Protein AF-A0A9W4RGT8-F1 (afdb_monomer_lite)

Foldseek 3Di:
DADDQLAAEEEFEDCFPPDPSVVVLVVQLVVQQDDPDDPPPPDDDDPPDDDDDDPVPPDDGRGYAYEYEDQDQVSCVVSVVSVHHYAHADPVDPVRVVVRQVVVCVRNVHDHDYYHPDD

pLDDT: mean 79.65, std 22.46, range [35.34, 98.5]

Secondary structure (DSSP, 8-state):
-PPPTTS-EEEES---TTSHHHHHHHHHHHHHT-TT------SPPPTT------------PPPPEEEEEESSGGGGHHHHHTT-EEEE--TT-HHHHHHHHHHHHHHHTT--SEEE---

Organism: NCBI:txid2664923

Structure (mmCIF, N/CA/C/O backbone):
data_AF-A0A9W4RGT8-F1
#
_entry.id   AF-A0A9W4RGT8-F1
#
loop_
_atom_site.group_PDB
_atom_site.id
_atom_site.type_symbol
_atom_site.label_atom_id
_atom_site.label_alt_id
_atom_site.label_comp_id
_atom_site.label_asym_id
_atom_site.label_entity_id
_atom_site.label_seq_id
_atom_site.pdbx_PDB_ins_code
_atom_site.Cartn_x
_atom_site.Cartn_y
_atom_site.Cartn_z
_atom_site.occupancy
_atom_site.B_iso_or_equiv
_atom_site.auth_seq_id
_atom_site.auth_comp_id
_atom_site.auth_asym_id
_atom_site.auth_atom_id
_atom_site.pdbx_PDB_model_num
ATOM 1 N N . MET A 1 1 ? -13.931 9.148 -0.705 1.00 55.22 1 MET A N 1
ATOM 2 C CA . MET A 1 1 ? -14.270 8.950 0.722 1.00 55.22 1 MET A CA 1
ATOM 3 C C . MET A 1 1 ? -12.985 8.554 1.434 1.00 55.22 1 MET A C 1
ATOM 5 O O . MET A 1 1 ? -12.296 7.690 0.910 1.00 55.22 1 MET A O 1
ATOM 9 N N . GLY A 1 2 ? -12.609 9.236 2.519 1.00 77.75 2 GLY A N 1
ATOM 10 C CA . GLY A 1 2 ? -11.374 8.943 3.263 1.00 77.75 2 GLY A CA 1
ATOM 11 C C . GLY A 1 2 ? -11.494 7.691 4.136 1.00 77.75 2 GLY A C 1
ATOM 12 O O . GLY A 1 2 ? -12.602 7.229 4.416 1.00 77.75 2 GLY A O 1
ATOM 13 N N . ILE A 1 3 ? -10.358 7.139 4.560 1.00 85.38 3 ILE A N 1
ATOM 14 C CA . ILE A 1 3 ? -10.295 6.017 5.501 1.00 85.38 3 ILE A CA 1
ATOM 15 C C . ILE A 1 3 ? -10.694 6.538 6.897 1.00 85.38 3 ILE A C 1
ATOM 17 O O . ILE A 1 3 ? -10.196 7.586 7.311 1.00 85.38 3 ILE A O 1
ATOM 21 N N . PRO A 1 4 ? -11.580 5.847 7.644 1.00 85.69 4 PRO A N 1
ATOM 22 C CA . PRO A 1 4 ? -11.987 6.279 8.981 1.00 85.69 4 PRO A CA 1
ATOM 23 C C . PRO A 1 4 ? -10.797 6.448 9.935 1.00 85.69 4 PRO A C 1
ATOM 25 O O . PRO A 1 4 ? -9.909 5.600 9.973 1.00 85.69 4 PRO A O 1
ATOM 28 N N . ALA A 1 5 ? -10.809 7.496 10.762 1.00 80.12 5 ALA A N 1
ATOM 29 C CA . ALA A 1 5 ? -9.688 7.835 11.648 1.00 80.12 5 ALA A CA 1
ATOM 30 C C . ALA A 1 5 ? -9.344 6.745 12.686 1.00 80.12 5 ALA A C 1
ATOM 32 O O . ALA A 1 5 ? -8.196 6.634 13.114 1.00 80.12 5 ALA A O 1
ATOM 33 N N . ASN A 1 6 ? -10.323 5.927 13.084 1.00 80.88 6 ASN A N 1
ATOM 34 C CA . ASN A 1 6 ? -10.140 4.801 14.007 1.00 80.88 6 ASN A CA 1
ATOM 35 C C . ASN A 1 6 ? -9.643 3.515 13.320 1.00 80.88 6 ASN A C 1
ATOM 37 O O . ASN A 1 6 ? -9.378 2.522 13.999 1.00 80.88 6 ASN A O 1
ATOM 41 N N . LYS A 1 7 ? -9.527 3.514 11.987 1.00 85.12 7 LYS A N 1
ATOM 42 C CA . LYS A 1 7 ? -9.050 2.374 11.213 1.00 85.12 7 LYS A CA 1
ATOM 43 C C . LYS A 1 7 ? -7.540 2.481 11.031 1.00 85.12 7 LYS A C 1
ATOM 45 O O . LYS A 1 7 ? -7.021 3.516 10.613 1.00 85.12 7 LYS A O 1
ATOM 50 N N . LYS A 1 8 ? -6.826 1.405 11.360 1.00 89.00 8 LYS A N 1
ATOM 51 C CA . LYS A 1 8 ? -5.378 1.350 11.137 1.00 89.00 8 LYS A CA 1
ATOM 52 C C . LYS A 1 8 ? -5.075 1.167 9.652 1.00 89.00 8 LYS A C 1
ATOM 54 O O . LYS A 1 8 ? -5.852 0.516 8.951 1.00 89.00 8 LYS A O 1
ATOM 59 N N . THR A 1 9 ? -3.946 1.684 9.181 1.00 93.06 9 THR A N 1
ATOM 60 C CA . THR A 1 9 ? -3.563 1.643 7.761 1.00 93.06 9 THR A CA 1
ATOM 61 C C . THR A 1 9 ? -2.174 1.047 7.545 1.00 93.06 9 THR A C 1
ATOM 63 O O . THR A 1 9 ? -1.250 1.291 8.317 1.00 93.06 9 THR A O 1
ATOM 66 N N . VAL A 1 10 ? -2.013 0.260 6.479 1.00 94.81 10 VAL A N 1
ATOM 67 C CA . VAL A 1 10 ? -0.702 -0.220 6.018 1.00 94.81 10 VAL A CA 1
ATOM 68 C C . VAL A 1 10 ? -0.485 0.174 4.566 1.00 94.81 10 VAL A C 1
ATOM 70 O O . VAL A 1 10 ? -1.325 -0.108 3.715 1.00 94.81 10 VAL A O 1
ATOM 73 N N . LEU A 1 11 ? 0.652 0.807 4.284 1.00 97.06 11 LEU A N 1
ATOM 74 C CA . LEU A 1 11 ? 1.151 1.021 2.929 1.00 97.06 11 LEU A CA 1
ATOM 75 C C . LEU A 1 11 ? 2.138 -0.094 2.596 1.00 97.06 11 LEU A C 1
ATOM 77 O O . LEU A 1 11 ? 3.122 -0.272 3.311 1.00 97.06 11 LEU A O 1
ATOM 81 N N . ILE A 1 12 ? 1.891 -0.832 1.519 1.00 97.19 12 ILE A N 1
ATOM 82 C CA . ILE A 1 12 ? 2.778 -1.900 1.050 1.00 97.19 12 ILE A CA 1
ATOM 83 C C . ILE A 1 12 ? 3.335 -1.499 -0.313 1.00 97.19 12 ILE A C 1
ATOM 85 O O . ILE A 1 12 ? 2.586 -1.193 -1.249 1.00 97.19 12 ILE A O 1
ATOM 89 N N . THR A 1 13 ? 4.660 -1.485 -0.426 1.00 97.25 13 THR A N 1
ATOM 90 C CA . THR A 1 13 ? 5.340 -1.286 -1.705 1.00 97.25 13 THR A CA 1
ATOM 91 C C . THR A 1 13 ? 5.511 -2.616 -2.445 1.00 97.25 13 THR A C 1
ATOM 93 O O . THR A 1 13 ? 5.703 -3.655 -1.816 1.00 97.25 13 THR A O 1
ATOM 96 N N . GLY A 1 14 ? 5.366 -2.609 -3.777 1.00 96.75 14 GLY A N 1
ATOM 97 C CA . GLY A 1 14 ? 5.642 -3.783 -4.621 1.00 96.75 14 GLY A CA 1
ATOM 98 C C . GLY A 1 14 ? 4.582 -4.897 -4.583 1.00 96.75 14 GLY A C 1
ATOM 99 O O . GLY A 1 14 ? 4.896 -6.062 -4.348 1.00 96.75 14 GLY A O 1
ATOM 100 N N . CYS A 1 15 ? 3.318 -4.570 -4.855 1.00 97.19 15 CYS A N 1
ATOM 101 C CA . CYS A 1 15 ? 2.176 -5.492 -4.777 1.00 97.19 15 CYS A CA 1
ATOM 102 C C . CYS A 1 15 ? 1.763 -6.139 -6.112 1.00 97.19 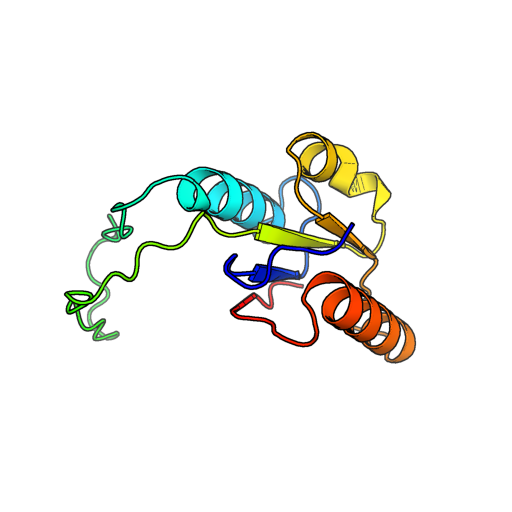15 CYS A C 1
ATOM 104 O O . CYS A 1 15 ? 0.608 -6.533 -6.260 1.00 97.19 15 CYS A O 1
ATOM 106 N N . THR A 1 16 ? 2.654 -6.250 -7.101 1.00 94.94 16 THR A N 1
ATOM 107 C CA . THR A 1 16 ? 2.300 -6.884 -8.385 1.00 94.94 16 THR A CA 1
ATOM 108 C C . THR A 1 16 ? 1.890 -8.354 -8.202 1.00 94.94 16 THR A C 1
ATOM 110 O O . THR A 1 16 ? 2.517 -9.032 -7.379 1.00 94.94 16 THR A O 1
ATOM 113 N N . PRO A 1 17 ? 0.912 -8.873 -8.974 1.00 95.44 17 PRO A N 1
ATOM 114 C CA . PRO A 1 17 ? 0.410 -10.240 -8.834 1.00 95.44 17 PRO A CA 1
ATOM 115 C C . PRO A 1 17 ? 1.514 -11.297 -8.772 1.00 95.44 17 PRO A C 1
ATOM 117 O O . PRO A 1 17 ? 2.448 -11.284 -9.574 1.00 95.44 17 PRO A O 1
ATOM 120 N N . GLY A 1 18 ? 1.407 -12.202 -7.797 1.00 91.81 18 GLY A N 1
ATOM 121 C CA . GLY A 1 18 ? 2.380 -13.278 -7.567 1.00 91.81 18 GLY A CA 1
ATOM 122 C C . GLY A 1 18 ? 3.633 -12.873 -6.779 1.00 91.81 18 GLY A C 1
ATOM 123 O O . GLY A 1 18 ? 4.441 -13.736 -6.449 1.00 91.81 18 GLY A O 1
ATOM 124 N N . GLY A 1 19 ? 3.804 -11.590 -6.447 1.00 92.56 19 GLY A N 1
ATOM 125 C CA . GLY A 1 19 ? 4.902 -11.104 -5.607 1.00 92.56 19 GLY A CA 1
ATOM 126 C C . GLY A 1 19 ? 4.636 -11.222 -4.101 1.00 92.56 19 GLY A C 1
ATOM 127 O O . GLY A 1 19 ? 3.499 -11.383 -3.654 1.00 92.56 19 GLY A O 1
ATOM 128 N N . ILE A 1 20 ? 5.689 -11.054 -3.294 1.00 94.44 20 ILE A N 1
ATOM 129 C CA . ILE A 1 20 ? 5.591 -11.061 -1.821 1.00 94.44 20 ILE A CA 1
ATOM 130 C C . ILE A 1 20 ? 4.650 -9.953 -1.325 1.00 94.44 20 ILE A C 1
ATOM 132 O O . ILE A 1 20 ? 3.786 -10.216 -0.492 1.00 94.44 20 ILE A O 1
ATOM 136 N N . GLY A 1 21 ? 4.753 -8.736 -1.871 1.00 94.88 21 GLY A N 1
ATOM 137 C CA . GLY A 1 21 ? 3.880 -7.625 -1.488 1.00 94.88 21 GLY A CA 1
ATOM 138 C C . GLY A 1 21 ? 2.406 -7.873 -1.823 1.00 94.88 21 GLY A C 1
ATOM 139 O O . GLY A 1 21 ? 1.530 -7.409 -1.098 1.00 94.88 21 GLY A O 1
ATOM 140 N N . HIS A 1 22 ? 2.116 -8.641 -2.879 1.00 95.88 22 HIS A N 1
ATOM 141 C CA . HIS A 1 22 ? 0.752 -9.045 -3.244 1.00 95.88 22 HIS A CA 1
ATOM 142 C C . HIS A 1 22 ? 0.180 -10.055 -2.247 1.00 95.88 22 HIS A C 1
ATOM 144 O O . HIS A 1 22 ? -0.908 -9.845 -1.709 1.00 95.88 22 HIS A O 1
ATOM 150 N N . ALA A 1 23 ? 0.945 -11.103 -1.931 1.00 94.31 23 ALA A N 1
ATOM 151 C CA . ALA A 1 23 ? 0.559 -12.087 -0.922 1.00 94.31 23 ALA A CA 1
ATOM 152 C C . ALA A 1 23 ? 0.341 -11.428 0.450 1.00 94.31 23 ALA A C 1
ATOM 154 O O . ALA A 1 23 ? -0.649 -11.698 1.128 1.00 94.31 23 ALA A O 1
ATOM 155 N N . LEU A 1 24 ? 1.228 -10.505 0.822 1.00 92.62 24 LEU A N 1
ATOM 156 C CA . LEU A 1 24 ? 1.147 -9.773 2.076 1.00 92.62 24 LEU A CA 1
ATOM 157 C C . LEU A 1 24 ? -0.065 -8.832 2.130 1.00 92.62 24 LEU A C 1
ATOM 159 O O . LEU A 1 24 ? -0.718 -8.748 3.167 1.00 92.62 24 LEU A O 1
ATOM 163 N N . ALA A 1 25 ? -0.402 -8.163 1.023 1.00 93.25 25 ALA A N 1
ATOM 164 C CA . ALA A 1 25 ? -1.600 -7.331 0.928 1.00 93.25 25 ALA A CA 1
ATOM 165 C C . ALA A 1 25 ? -2.875 -8.144 1.187 1.00 93.25 25 ALA A C 1
ATOM 167 O O . ALA A 1 25 ? -3.704 -7.745 2.006 1.00 93.25 25 ALA A O 1
ATOM 168 N N . ARG A 1 26 ? -2.992 -9.321 0.561 1.00 91.06 26 ARG A N 1
ATOM 169 C CA . ARG A 1 26 ? -4.119 -10.238 0.786 1.00 91.06 26 ARG A CA 1
ATOM 170 C C . ARG A 1 26 ? -4.190 -10.703 2.235 1.00 91.06 26 ARG A C 1
ATOM 172 O O . ARG A 1 26 ? -5.264 -10.698 2.827 1.00 91.06 26 ARG A O 1
ATOM 179 N N . GLU A 1 27 ? -3.048 -11.050 2.815 1.00 89.44 27 GLU A N 1
ATOM 180 C CA . GLU A 1 27 ? -2.981 -11.545 4.186 1.00 89.44 27 GLU A CA 1
ATOM 181 C C . GLU A 1 27 ? -3.360 -10.471 5.213 1.00 89.44 27 GLU A C 1
ATOM 183 O O . GLU A 1 27 ? -4.166 -10.724 6.109 1.00 89.44 27 GLU A O 1
ATOM 188 N N . PHE A 1 28 ? -2.838 -9.250 5.068 1.00 87.25 28 PHE A N 1
ATOM 189 C CA . PHE A 1 28 ? -3.202 -8.129 5.936 1.00 87.25 28 PHE A CA 1
ATOM 190 C C . PHE A 1 28 ? -4.669 -7.735 5.798 1.00 87.25 28 PHE A C 1
ATOM 192 O O . PHE A 1 28 ? -5.304 -7.405 6.800 1.00 87.25 28 PHE A O 1
ATOM 199 N N . HIS A 1 29 ? -5.211 -7.788 4.582 1.00 86.44 29 HIS A N 1
ATOM 200 C CA . HIS A 1 29 ? -6.621 -7.525 4.342 1.00 86.44 29 HIS A CA 1
ATOM 201 C C . HIS A 1 29 ? -7.507 -8.591 5.011 1.00 86.44 29 HIS A C 1
ATOM 203 O O . HIS A 1 29 ? -8.439 -8.248 5.738 1.00 86.44 29 HIS A O 1
ATOM 209 N N . ALA A 1 30 ? -7.169 -9.875 4.846 1.00 82.38 30 ALA A N 1
ATOM 210 C CA . ALA A 1 30 ? -7.915 -10.994 5.419 1.00 82.38 30 ALA A CA 1
ATOM 211 C C . ALA A 1 30 ? -7.845 -11.031 6.957 1.00 82.38 30 ALA A C 1
ATOM 213 O O . ALA A 1 30 ? -8.869 -11.175 7.626 1.00 82.38 30 ALA A O 1
ATOM 214 N N . LYS A 1 31 ? -6.646 -10.871 7.534 1.00 69.12 31 LYS A N 1
ATOM 215 C CA . LYS A 1 31 ? -6.424 -10.934 8.990 1.00 69.12 31 LYS A CA 1
ATOM 216 C C . LYS A 1 31 ? -6.788 -9.652 9.721 1.00 69.12 31 LYS A C 1
ATOM 218 O O . LYS A 1 31 ? -7.114 -9.705 10.903 1.00 69.12 31 LYS A O 1
ATOM 223 N N . GLY A 1 32 ? -6.775 -8.509 9.034 1.00 56.62 32 GLY A N 1
ATOM 224 C CA . GLY A 1 32 ? -7.207 -7.240 9.602 1.00 56.62 32 GLY A CA 1
ATOM 225 C C . GLY A 1 32 ? -8.624 -7.330 10.170 1.00 56.62 32 GLY A C 1
ATOM 226 O O . GLY A 1 32 ? -8.884 -6.752 11.212 1.00 56.62 32 GLY A O 1
ATOM 227 N N . GLY A 1 33 ? -9.526 -8.094 9.551 1.00 45.53 33 GLY A N 1
ATOM 228 C CA . GLY A 1 33 ? -10.940 -8.167 9.928 1.00 45.53 33 GLY A CA 1
ATOM 229 C C . GLY A 1 33 ? -11.291 -8.887 11.237 1.00 45.53 33 GLY A C 1
ATOM 230 O O . GLY A 1 33 ? -12.472 -8.893 11.579 1.00 45.53 33 GLY A O 1
ATOM 231 N N . GLN A 1 34 ? -10.346 -9.487 11.972 1.00 38.47 34 GLN A N 1
ATOM 232 C CA . GLN A 1 34 ? -10.678 -10.270 13.172 1.00 38.47 34 GLN A CA 1
ATOM 233 C C . GLN A 1 34 ? -10.242 -9.589 14.480 1.00 38.47 34 GLN A C 1
ATOM 235 O O . GLN A 1 34 ? -9.045 -9.497 14.763 1.00 38.47 34 GLN A O 1
ATOM 240 N N . PRO A 1 35 ? -11.195 -9.164 15.333 1.00 40.69 35 PRO A N 1
ATOM 241 C CA . PRO A 1 35 ? -10.903 -8.852 16.725 1.00 40.69 35 PRO A CA 1
ATOM 242 C C . PRO A 1 35 ? -10.308 -10.096 17.403 1.00 40.69 35 PRO A C 1
ATOM 244 O O . PRO A 1 35 ? -10.964 -11.131 17.481 1.00 40.69 35 PRO A O 1
ATOM 247 N N . GLY A 1 36 ? -9.069 -10.003 17.889 1.00 44.00 36 GLY A N 1
ATOM 248 C CA . GLY A 1 36 ? -8.479 -11.026 18.761 1.00 44.00 36 GLY A CA 1
ATOM 249 C C . GLY A 1 36 ? -7.570 -12.072 18.109 1.00 44.00 36 GLY A C 1
ATOM 250 O O . GLY A 1 36 ? -7.117 -12.964 18.819 1.00 44.00 36 GLY A O 1
ATOM 251 N N . VAL A 1 37 ? -7.231 -11.964 16.820 1.00 40.84 37 VAL A N 1
ATOM 252 C CA . VAL A 1 37 ? -6.184 -12.818 16.228 1.00 40.84 37 VAL A CA 1
ATOM 253 C C . VAL A 1 37 ? -4.869 -12.051 16.171 1.00 40.84 37 VAL A C 1
ATOM 255 O O . VAL A 1 37 ? -4.547 -11.385 15.189 1.00 40.84 37 VAL A O 1
ATOM 258 N N . THR A 1 38 ? -4.077 -12.144 17.237 1.00 43.09 38 THR A N 1
ATOM 259 C CA . THR A 1 38 ? -2.632 -11.980 17.084 1.00 43.09 38 THR A CA 1
ATOM 260 C C . THR A 1 38 ? -2.135 -13.172 16.263 1.00 43.09 38 THR A C 1
ATOM 262 O O . THR A 1 38 ? -2.472 -14.312 16.587 1.00 43.09 38 THR A O 1
ATOM 265 N N . PRO A 1 39 ? -1.360 -12.977 15.182 1.00 42.47 39 PRO A N 1
ATOM 266 C CA . PRO A 1 39 ? -0.640 -14.095 14.607 1.00 42.47 39 PRO A CA 1
ATOM 267 C C . PRO A 1 39 ? 0.367 -14.556 15.663 1.00 42.47 39 PRO A C 1
ATOM 269 O O . PRO A 1 39 ? 1.387 -13.906 15.875 1.00 42.47 39 PRO A O 1
ATOM 272 N N . THR A 1 40 ? 0.093 -15.667 16.342 1.00 41.91 40 THR A N 1
ATOM 273 C CA . THR A 1 40 ? 1.182 -16.507 16.829 1.00 41.91 40 THR A CA 1
ATOM 274 C C . THR A 1 40 ? 1.958 -16.925 15.581 1.00 41.91 40 THR A C 1
ATOM 276 O O . THR A 1 40 ? 1.372 -17.520 14.671 1.00 41.91 40 THR A O 1
ATOM 279 N N . PRO A 1 41 ? 3.246 -16.568 15.444 1.00 41.34 41 PRO A N 1
ATOM 280 C CA . PRO A 1 41 ? 4.037 -17.086 14.346 1.00 41.34 41 PRO A CA 1
ATOM 281 C C . PRO A 1 41 ? 4.098 -18.600 14.530 1.00 41.34 41 PRO A C 1
ATOM 283 O O . PRO A 1 41 ? 4.741 -19.085 15.456 1.00 41.34 41 PRO A O 1
ATOM 286 N N . GLN A 1 42 ? 3.440 -19.366 13.662 1.00 44.38 42 GLN A N 1
ATOM 287 C CA . GLN A 1 42 ? 3.692 -20.802 13.555 1.00 44.38 42 GLN A CA 1
ATOM 288 C C . GLN A 1 42 ? 4.955 -21.005 12.703 1.00 44.38 42 GLN A C 1
ATOM 290 O O . GLN A 1 42 ? 4.948 -21.667 11.673 1.00 44.38 42 GLN A O 1
ATOM 295 N N . TYR A 1 43 ? 6.036 -20.347 13.120 1.00 38.84 43 TYR A N 1
ATOM 296 C CA . TYR A 1 43 ? 7.391 -20.543 12.632 1.00 38.84 43 TYR A CA 1
ATOM 297 C C . TYR A 1 43 ? 8.202 -21.142 13.782 1.00 38.84 43 TYR A C 1
ATOM 299 O O . TYR A 1 43 ? 7.994 -20.744 14.933 1.00 38.84 43 TYR A O 1
ATOM 307 N N . PRO A 1 44 ? 9.120 -22.087 13.512 1.00 40.19 44 PRO A N 1
ATOM 308 C CA . PRO A 1 44 ? 10.052 -22.525 14.538 1.00 40.19 44 PRO A CA 1
ATOM 309 C C . PRO A 1 44 ? 10.823 -21.303 15.072 1.00 40.19 44 PRO A C 1
ATOM 311 O O . PRO A 1 44 ? 11.138 -20.395 14.295 1.00 40.19 44 PRO A O 1
ATOM 314 N N . PRO A 1 45 ? 11.103 -21.240 16.385 1.00 46.09 45 PRO A N 1
ATOM 315 C CA . PRO A 1 45 ? 11.755 -20.087 16.991 1.00 46.09 45 PRO A CA 1
ATOM 316 C C . PRO A 1 45 ? 13.114 -19.838 16.331 1.00 46.09 45 PRO A C 1
ATOM 318 O O . PRO A 1 45 ? 13.961 -20.729 16.270 1.00 46.09 45 PRO A O 1
ATOM 321 N N . VAL A 1 46 ? 13.329 -18.614 15.843 1.00 48.41 46 VAL A N 1
ATOM 322 C CA . VAL A 1 46 ? 14.650 -18.155 15.403 1.00 48.41 46 VAL A CA 1
ATOM 323 C C . VAL A 1 46 ? 15.485 -17.818 16.650 1.00 48.41 46 VAL A C 1
ATOM 325 O O . VAL A 1 46 ? 15.080 -16.944 17.416 1.00 48.41 46 VAL A O 1
ATOM 328 N N . PRO A 1 47 ? 16.638 -18.472 16.894 1.00 45.84 47 PRO A N 1
ATOM 329 C CA . PRO A 1 47 ? 17.369 -18.357 18.166 1.00 45.84 47 PRO A CA 1
ATOM 330 C C . PRO A 1 47 ? 17.894 -16.953 18.515 1.00 45.84 47 PRO A C 1
ATOM 332 O O . PRO A 1 47 ? 18.329 -16.724 19.638 1.00 45.84 47 PRO A O 1
ATOM 335 N N . SER A 1 48 ? 17.891 -16.021 17.561 1.00 51.16 48 SER A N 1
ATOM 336 C CA . SER A 1 48 ? 18.567 -14.723 17.655 1.00 51.16 48 SER A CA 1
ATOM 337 C C . SER A 1 48 ? 17.636 -13.504 17.648 1.00 51.16 48 SER A C 1
ATOM 339 O O . SER A 1 48 ? 18.120 -12.383 17.791 1.00 51.16 48 SER A O 1
ATOM 341 N N . ILE A 1 49 ? 16.315 -13.685 17.524 1.00 43.19 49 ILE A N 1
ATOM 342 C CA . ILE A 1 49 ? 15.339 -12.582 17.568 1.00 43.19 49 ILE A CA 1
ATOM 343 C C . ILE A 1 49 ? 14.406 -12.791 18.758 1.00 43.19 49 ILE A C 1
ATOM 345 O O . ILE A 1 49 ? 13.580 -13.700 18.775 1.00 43.19 49 ILE A O 1
ATOM 349 N N . ASN A 1 50 ? 14.533 -11.926 19.762 1.00 38.50 50 ASN A N 1
ATOM 350 C CA . ASN A 1 50 ? 13.729 -11.986 20.977 1.00 38.50 50 ASN A CA 1
ATOM 351 C C . ASN A 1 50 ? 12.422 -11.193 20.784 1.00 38.50 50 ASN A C 1
ATOM 353 O O . ASN A 1 50 ? 12.364 -9.995 21.063 1.00 38.50 50 ASN A O 1
ATOM 357 N N . TRP A 1 51 ? 11.383 -11.842 20.252 1.00 38.62 51 TRP A N 1
ATOM 358 C CA . TRP A 1 51 ? 10.052 -11.240 20.111 1.00 38.62 51 TRP A CA 1
ATOM 359 C C . TRP A 1 51 ? 9.334 -11.269 21.470 1.00 38.62 51 TRP A C 1
ATOM 361 O O . TRP A 1 51 ? 9.039 -12.345 21.988 1.00 38.62 51 TRP A O 1
ATOM 371 N N . ARG A 1 52 ? 9.074 -10.104 22.085 1.00 35.34 52 ARG A N 1
ATOM 372 C CA . ARG A 1 52 ? 8.333 -10.037 23.359 1.00 35.34 52 ARG A CA 1
ATOM 373 C C . ARG A 1 52 ? 6.848 -10.379 23.136 1.00 35.34 52 ARG A C 1
ATOM 375 O O . ARG A 1 52 ? 6.240 -9.783 22.248 1.00 35.34 52 ARG A O 1
ATOM 382 N N . PRO A 1 53 ? 6.249 -11.299 23.919 1.00 42.19 53 PRO A N 1
ATOM 383 C CA . PRO A 1 53 ? 4.884 -11.769 23.692 1.00 42.19 53 PRO A CA 1
ATOM 384 C C . PRO A 1 53 ? 3.835 -11.100 24.603 1.00 42.19 53 PRO A C 1
ATOM 386 O O . PRO A 1 53 ? 2.938 -11.781 25.089 1.00 42.19 53 PRO A O 1
ATOM 389 N N . ASP A 1 54 ? 3.897 -9.792 24.861 1.00 42.84 54 ASP A N 1
ATOM 390 C CA . ASP A 1 54 ? 2.951 -9.115 25.765 1.00 42.84 54 ASP A CA 1
ATOM 391 C C . ASP A 1 54 ? 2.070 -8.067 25.069 1.00 42.84 54 ASP A C 1
ATOM 393 O O . ASP A 1 54 ? 2.052 -6.885 25.399 1.00 42.84 54 ASP A O 1
ATOM 397 N N . CYS A 1 55 ? 1.226 -8.513 24.137 1.00 42.41 55 CYS A N 1
ATOM 398 C CA . CYS A 1 55 ? 0.092 -7.709 23.663 1.00 42.41 55 CYS A CA 1
ATOM 399 C C . CYS A 1 55 ? -1.147 -7.900 24.563 1.00 42.41 55 CYS A C 1
ATOM 401 O O . CYS A 1 55 ? -2.219 -8.248 24.080 1.00 42.41 55 CYS A O 1
ATOM 403 N N . SER A 1 56 ? -1.026 -7.665 25.873 1.00 41.81 56 SER A N 1
ATOM 404 C CA . SER A 1 56 ? -2.161 -7.724 26.822 1.00 41.81 56 SER A CA 1
ATOM 405 C C . SER A 1 56 ? -3.072 -6.484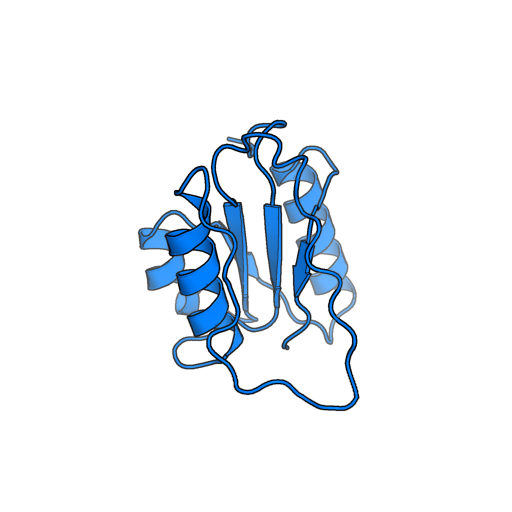 26.766 1.00 41.81 56 SER A C 1
ATOM 407 O O . SER A 1 56 ? -4.067 -6.412 27.478 1.00 41.81 56 SER A O 1
ATOM 409 N N . HIS A 1 57 ? -2.757 -5.513 25.903 1.00 38.12 57 HIS A N 1
ATOM 410 C CA . HIS A 1 57 ? -3.559 -4.314 25.641 1.00 38.12 57 HIS A CA 1
ATOM 411 C C . HIS A 1 57 ? -3.962 -4.266 24.160 1.00 38.12 57 HIS A C 1
ATOM 413 O O . HIS A 1 57 ? -3.613 -3.339 23.428 1.00 38.12 57 HIS A O 1
ATOM 419 N N . ALA A 1 58 ? -4.654 -5.298 23.676 1.00 47.16 58 ALA A N 1
ATOM 420 C CA . ALA A 1 58 ? -5.213 -5.285 22.329 1.00 47.16 58 ALA A CA 1
ATOM 421 C C . ALA A 1 58 ? -6.394 -4.302 22.286 1.00 47.16 58 ALA A C 1
ATOM 423 O O . ALA A 1 58 ? -7.543 -4.671 22.516 1.00 47.16 58 ALA A O 1
ATOM 424 N N . ALA A 1 59 ? -6.111 -3.026 22.015 1.00 43.91 59 ALA A N 1
ATOM 425 C CA . ALA A 1 59 ? -7.142 -2.084 21.605 1.00 43.91 59 ALA A CA 1
ATOM 426 C C . ALA A 1 59 ? -7.920 -2.713 20.438 1.00 43.91 59 ALA A C 1
ATOM 428 O O . ALA A 1 59 ? -7.315 -3.100 19.438 1.00 43.91 59 ALA A O 1
ATOM 429 N N . SER A 1 60 ? -9.240 -2.853 20.577 1.00 42.88 60 SER A N 1
ATOM 430 C CA . SER A 1 60 ? -10.115 -3.321 19.503 1.00 42.88 60 SER A CA 1
ATOM 431 C C . SER A 1 60 ? -10.039 -2.319 18.350 1.00 42.88 60 SER A C 1
ATOM 433 O O . SER A 1 60 ? -10.604 -1.230 18.432 1.00 42.88 60 SER A O 1
ATOM 435 N N . PHE A 1 61 ? -9.273 -2.635 17.306 1.00 49.44 61 PHE A N 1
ATOM 436 C CA . PHE A 1 61 ? -9.278 -1.865 16.068 1.00 49.44 61 PHE A CA 1
ATOM 437 C C . PHE A 1 61 ? -10.154 -2.593 15.052 1.00 49.44 61 PHE A C 1
ATOM 439 O O . PHE A 1 61 ? -9.965 -3.778 14.787 1.00 49.44 61 PHE A O 1
ATOM 446 N N . SER A 1 62 ? -11.120 -1.879 14.469 1.00 58.03 62 SER A N 1
ATOM 447 C CA . SER A 1 62 ? -11.771 -2.325 13.237 1.00 58.03 62 SER A CA 1
ATOM 448 C C . SER A 1 62 ? -10.683 -2.474 12.180 1.00 58.03 62 SER A C 1
ATOM 450 O O . SER A 1 62 ? -9.853 -1.574 12.065 1.00 58.03 62 SER A O 1
ATOM 452 N N . GLY A 1 63 ? -10.668 -3.589 11.463 1.00 72.50 63 GLY A N 1
ATOM 453 C CA . GLY A 1 63 ? -9.488 -4.112 10.787 1.00 72.50 63 GLY A CA 1
ATOM 454 C C . GLY A 1 63 ? -8.587 -3.212 9.952 1.00 72.50 63 GLY A C 1
ATOM 455 O O . GLY A 1 63 ? -8.917 -2.089 9.599 1.00 72.50 63 GLY A O 1
ATOM 456 N N . LEU A 1 64 ? -7.412 -3.731 9.606 1.00 84.81 64 LEU A N 1
ATOM 457 C CA . LEU A 1 64 ? -6.396 -2.985 8.867 1.00 84.81 64 LEU A CA 1
ATOM 458 C C . LEU A 1 64 ? -6.865 -2.642 7.441 1.00 84.81 64 LEU A C 1
ATOM 460 O O . LEU A 1 64 ? -7.331 -3.506 6.702 1.00 84.81 64 LEU A O 1
ATOM 464 N N . HIS A 1 65 ? -6.747 -1.374 7.045 1.00 92.38 65 HIS A N 1
ATOM 465 C CA . HIS A 1 65 ? -6.957 -0.945 5.663 1.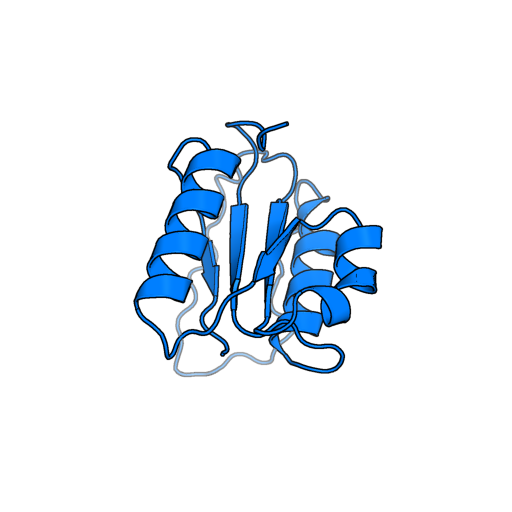00 92.38 65 HIS A CA 1
ATOM 466 C C . HIS A 1 65 ? -5.642 -1.024 4.890 1.00 92.38 65 HIS A C 1
ATOM 468 O O . HIS A 1 65 ? -4.665 -0.365 5.252 1.00 92.38 65 H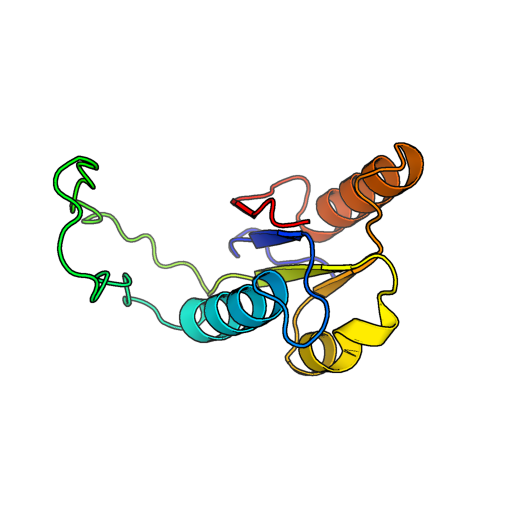IS A O 1
ATOM 474 N N . VAL A 1 66 ? -5.622 -1.825 3.828 1.00 94.94 66 VAL A N 1
ATOM 475 C CA . VAL A 1 66 ? -4.430 -2.029 3.000 1.00 94.94 66 VAL A CA 1
ATOM 476 C C . VAL A 1 66 ? -4.407 -1.025 1.853 1.00 94.94 66 VAL A C 1
ATOM 478 O O . VAL A 1 66 ? -5.378 -0.886 1.106 1.00 94.94 66 VAL A O 1
ATOM 481 N N . ILE A 1 67 ? -3.269 -0.350 1.714 1.00 97.25 67 ILE A N 1
ATOM 482 C CA . ILE A 1 67 ? -2.913 0.499 0.584 1.00 97.25 67 ILE A CA 1
ATOM 483 C C . ILE A 1 67 ? -1.793 -0.225 -0.173 1.00 97.25 67 ILE A C 1
ATOM 485 O O . ILE A 1 67 ? -0.637 -0.228 0.246 1.00 97.25 67 ILE A O 1
ATOM 489 N N . ALA A 1 68 ? -2.152 -0.894 -1.262 1.00 97.75 68 ALA A N 1
ATOM 490 C CA . ALA A 1 68 ? -1.240 -1.649 -2.108 1.00 97.75 68 ALA A CA 1
ATOM 491 C C . ALA A 1 68 ? -0.671 -0.749 -3.206 1.00 97.75 68 ALA A C 1
ATOM 493 O O . ALA A 1 68 ? -1.407 0.031 -3.819 1.00 97.75 68 ALA A O 1
ATOM 494 N N . THR A 1 69 ? 0.627 -0.862 -3.489 1.00 98.38 69 THR A N 1
ATOM 495 C CA . THR A 1 69 ? 1.251 -0.043 -4.535 1.00 98.38 69 THR A CA 1
ATOM 496 C C . THR A 1 69 ? 2.037 -0.847 -5.559 1.00 98.38 69 THR A C 1
ATOM 498 O O . THR A 1 69 ? 2.630 -1.881 -5.260 1.00 98.38 69 THR A O 1
ATOM 501 N N . ALA A 1 70 ? 2.042 -0.360 -6.795 1.00 97.38 70 ALA A N 1
ATOM 502 C CA . ALA A 1 70 ? 2.844 -0.872 -7.900 1.00 97.38 70 ALA A CA 1
ATOM 503 C C . ALA A 1 70 ? 3.091 0.253 -8.908 1.00 97.38 70 ALA A C 1
ATOM 505 O O . ALA A 1 70 ? 2.367 1.244 -8.926 1.00 97.38 70 ALA A O 1
ATOM 506 N N . ARG A 1 71 ? 4.069 0.085 -9.804 1.00 96.94 71 ARG A N 1
ATOM 507 C CA . ARG A 1 71 ? 4.332 1.072 -10.870 1.00 96.94 71 ARG A CA 1
ATOM 508 C C . ARG A 1 71 ? 3.144 1.259 -11.817 1.00 96.94 71 ARG A C 1
ATOM 510 O O . ARG A 1 71 ? 2.924 2.354 -12.314 1.00 96.94 71 ARG A O 1
ATOM 517 N N . ARG A 1 72 ? 2.409 0.176 -12.073 1.00 96.06 72 ARG A N 1
ATOM 518 C CA . ARG A 1 72 ? 1.226 0.129 -12.936 1.00 96.06 72 ARG A CA 1
ATOM 519 C C . ARG A 1 72 ? 0.031 -0.279 -12.081 1.00 96.06 72 ARG A C 1
ATOM 521 O O . ARG A 1 72 ? -0.042 -1.457 -11.741 1.00 96.06 72 ARG A O 1
ATOM 528 N N . PRO A 1 73 ? -0.839 0.645 -11.652 1.00 92.19 73 PRO A N 1
ATOM 529 C CA . PRO A 1 73 ? -1.942 0.319 -10.750 1.00 92.19 73 PRO A CA 1
ATOM 530 C C . PRO A 1 73 ? -2.967 -0.633 -11.382 1.00 92.19 73 PRO A C 1
ATOM 532 O O . PRO A 1 73 ? -3.663 -1.331 -10.654 1.00 92.19 73 PRO A O 1
ATOM 535 N N . GLU A 1 74 ? -3.012 -0.741 -12.711 1.00 95.25 74 GLU A N 1
ATOM 536 C CA . GLU A 1 74 ? -3.918 -1.639 -13.440 1.00 95.25 74 GLU A CA 1
ATOM 537 C C . GLU A 1 74 ? -3.663 -3.112 -13.094 1.00 95.25 74 GLU A C 1
ATOM 539 O O . GLU A 1 74 ? -4.580 -3.926 -13.094 1.00 95.25 74 GLU A O 1
ATOM 544 N N . VAL A 1 75 ? -2.421 -3.465 -12.739 1.00 96.19 75 VAL A N 1
ATOM 545 C CA . VAL A 1 75 ? -2.074 -4.839 -12.336 1.00 96.19 75 VAL A CA 1
ATOM 546 C C . VAL A 1 75 ? -2.577 -5.192 -10.935 1.00 96.19 75 VAL A C 1
ATOM 548 O O . VAL A 1 75 ? -2.446 -6.339 -10.533 1.00 96.19 75 VAL A O 1
ATOM 551 N N . LEU A 1 76 ? -3.097 -4.218 -10.183 1.00 96.75 76 LEU A N 1
ATOM 552 C CA . LEU A 1 76 ? -3.616 -4.396 -8.825 1.00 96.75 76 LEU A CA 1
ATOM 553 C C . LEU A 1 76 ? -5.143 -4.529 -8.796 1.00 96.75 76 LEU A C 1
ATOM 555 O O . LEU A 1 76 ? -5.732 -4.441 -7.719 1.00 96.75 76 LEU A O 1
ATOM 559 N N . GLN A 1 77 ? -5.789 -4.690 -9.956 1.00 95.94 77 GLN A N 1
ATOM 560 C CA . GLN A 1 77 ? -7.247 -4.726 -10.060 1.00 95.94 77 GLN A CA 1
ATOM 561 C C . GLN A 1 77 ? -7.866 -5.764 -9.114 1.00 95.94 77 GLN A C 1
ATOM 563 O O . GLN A 1 77 ? -8.821 -5.449 -8.416 1.00 95.94 77 GLN A O 1
ATOM 568 N N . ASP A 1 78 ? -7.264 -6.948 -8.990 1.00 95.56 78 ASP A N 1
ATOM 569 C CA . ASP A 1 78 ? -7.745 -8.003 -8.096 1.00 95.56 78 ASP A CA 1
ATOM 570 C C . ASP A 1 78 ? -7.713 -7.599 -6.610 1.00 95.56 78 ASP A C 1
ATOM 572 O O . ASP A 1 78 ? -8.585 -8.000 -5.837 1.00 95.56 78 ASP A O 1
ATOM 576 N N . LEU A 1 79 ? -6.724 -6.801 -6.193 1.00 94.44 79 LEU A N 1
ATOM 577 C CA . LEU A 1 79 ? -6.653 -6.255 -4.836 1.00 94.44 79 LEU A CA 1
ATOM 578 C C . LEU A 1 79 ? -7.675 -5.127 -4.639 1.00 94.44 79 LEU A C 1
ATOM 580 O O . LEU A 1 79 ? -8.294 -5.033 -3.576 1.00 94.44 79 LEU A O 1
ATOM 584 N N . GLY A 1 80 ? -7.871 -4.295 -5.664 1.00 94.06 80 GLY A N 1
ATOM 585 C CA . GLY A 1 80 ? -8.900 -3.255 -5.689 1.00 94.06 80 GLY A CA 1
ATOM 586 C C . GLY A 1 80 ? -10.312 -3.829 -5.567 1.00 94.06 80 GLY A C 1
ATOM 587 O O . GLY A 1 80 ? -11.098 -3.351 -4.750 1.00 94.06 80 GLY A O 1
ATOM 588 N N . ASP A 1 81 ? -10.600 -4.912 -6.290 1.00 93.62 81 ASP A N 1
ATOM 589 C CA . ASP A 1 81 ? -11.883 -5.626 -6.264 1.00 93.62 81 ASP A CA 1
ATOM 590 C C . ASP A 1 81 ? -12.177 -6.249 -4.886 1.00 93.62 81 ASP A C 1
ATOM 592 O O . ASP A 1 81 ? -13.333 -6.393 -4.490 1.00 93.62 81 ASP A O 1
ATOM 596 N N . GLN A 1 82 ? -11.133 -6.559 -4.108 1.00 89.50 82 GLN A N 1
ATOM 597 C CA . GLN A 1 82 ? -11.235 -6.994 -2.708 1.00 89.50 82 GLN A CA 1
ATOM 598 C C . GLN A 1 82 ? -11.433 -5.822 -1.722 1.00 89.50 82 GLN A C 1
ATOM 600 O O . GLN A 1 82 ? -11.540 -6.034 -0.519 1.00 89.50 82 GLN A O 1
ATOM 605 N N . GLY A 1 83 ? -11.494 -4.574 -2.195 1.00 91.38 83 GLY A N 1
ATOM 606 C CA . GLY A 1 83 ? -11.719 -3.389 -1.362 1.00 91.38 83 GLY A CA 1
ATOM 607 C C . GLY A 1 83 ? -10.449 -2.777 -0.763 1.00 91.38 83 GLY A C 1
ATOM 608 O O . GLY A 1 83 ? -10.537 -1.966 0.164 1.00 91.38 83 GLY A O 1
ATOM 609 N N . MET A 1 84 ? -9.267 -3.144 -1.266 1.00 94.44 84 MET A N 1
ATOM 610 C CA . MET A 1 84 ? -8.011 -2.469 -0.925 1.00 94.44 84 MET A CA 1
ATOM 611 C C . MET A 1 84 ? -7.848 -1.194 -1.752 1.00 94.44 84 MET A C 1
ATOM 613 O O . MET A 1 84 ? -8.361 -1.075 -2.863 1.00 94.44 84 MET A O 1
ATOM 617 N N . THR A 1 85 ? -7.098 -0.223 -1.233 1.00 96.62 85 THR A N 1
ATOM 618 C CA . THR A 1 85 ? -6.736 0.953 -2.030 1.00 96.62 85 THR A CA 1
ATOM 619 C C . THR A 1 85 ? -5.496 0.655 -2.856 1.00 96.62 85 THR A C 1
ATOM 621 O O . THR A 1 85 ? -4.499 0.180 -2.323 1.00 96.62 85 THR A O 1
ATOM 624 N N . THR A 1 86 ? -5.532 0.977 -4.145 1.00 97.75 86 THR A N 1
ATOM 625 C CA . THR A 1 86 ? -4.407 0.793 -5.066 1.00 97.75 86 THR A CA 1
ATOM 626 C C . THR A 1 86 ? -3.815 2.145 -5.453 1.00 97.75 86 THR A C 1
ATOM 628 O O . THR A 1 86 ? -4.544 3.022 -5.919 1.00 97.75 86 THR A O 1
ATOM 631 N N . ILE A 1 87 ? -2.505 2.334 -5.281 1.00 97.62 87 ILE A N 1
ATOM 632 C CA . ILE A 1 87 ? -1.810 3.586 -5.626 1.00 97.62 87 ILE A CA 1
ATOM 633 C C . ILE A 1 87 ? -0.608 3.292 -6.528 1.00 97.62 87 ILE A C 1
ATOM 635 O O . ILE A 1 87 ? 0.142 2.344 -6.303 1.00 97.62 87 ILE A O 1
ATOM 639 N N . ALA A 1 88 ? -0.407 4.123 -7.551 1.00 98.00 88 ALA A N 1
ATOM 640 C CA . ALA A 1 88 ? 0.800 4.069 -8.366 1.00 98.00 88 ALA A CA 1
ATOM 641 C C . ALA A 1 88 ? 2.027 4.520 -7.554 1.00 98.00 88 ALA A C 1
ATOM 643 O O . ALA A 1 88 ? 2.005 5.598 -6.959 1.00 98.00 88 ALA A O 1
ATOM 644 N N . LEU A 1 89 ? 3.095 3.721 -7.560 1.00 97.94 89 LEU A N 1
ATOM 645 C CA . LEU A 1 89 ? 4.374 4.076 -6.947 1.00 97.94 89 LEU A CA 1
ATOM 646 C C . LEU A 1 89 ? 5.544 3.490 -7.739 1.00 97.94 89 LEU A C 1
ATOM 648 O O . LEU A 1 89 ? 5.646 2.278 -7.934 1.00 97.94 89 LEU A O 1
ATOM 652 N N . ASP A 1 90 ? 6.455 4.369 -8.134 1.00 97.25 90 ASP A N 1
ATOM 653 C CA . ASP A 1 90 ? 7.814 4.050 -8.542 1.00 97.25 90 ASP A CA 1
ATOM 654 C C . ASP A 1 90 ? 8.775 4.594 -7.478 1.00 97.25 90 ASP A C 1
ATOM 656 O O . ASP A 1 90 ? 9.033 5.794 -7.408 1.00 97.25 90 ASP A O 1
ATOM 660 N N . VAL A 1 91 ? 9.303 3.703 -6.635 1.00 96.06 91 VAL A N 1
ATOM 661 C CA . VAL A 1 91 ? 10.210 4.057 -5.526 1.00 96.06 91 VAL A CA 1
ATOM 662 C C . VAL A 1 91 ? 11.536 4.664 -5.990 1.00 96.06 91 VAL A C 1
ATOM 664 O O . VAL A 1 91 ? 12.293 5.174 -5.171 1.00 96.06 91 VAL A O 1
ATOM 667 N N . THR A 1 92 ? 11.829 4.615 -7.292 1.00 96.25 92 THR A N 1
ATOM 668 C CA . THR A 1 92 ? 13.046 5.194 -7.872 1.00 96.25 92 THR A CA 1
ATOM 669 C C . THR A 1 92 ? 12.862 6.638 -8.351 1.00 96.25 92 THR A C 1
ATOM 671 O O . THR A 1 92 ? 13.844 7.282 -8.714 1.00 96.25 92 THR A O 1
ATOM 674 N N . LYS A 1 93 ? 11.629 7.172 -8.342 1.00 97.94 93 LYS A N 1
ATOM 675 C CA . LYS A 1 93 ? 11.301 8.519 -8.838 1.00 97.94 93 LYS A CA 1
ATOM 676 C C . LYS A 1 93 ? 10.760 9.405 -7.721 1.00 97.94 93 LYS A C 1
ATOM 678 O O . LYS A 1 93 ? 9.715 9.109 -7.143 1.00 97.94 93 LYS A O 1
ATOM 683 N N . ALA A 1 94 ? 11.435 10.521 -7.454 1.00 98.12 94 ALA A N 1
ATOM 684 C CA . ALA A 1 94 ? 11.087 11.436 -6.366 1.00 98.12 94 ALA A CA 1
ATOM 685 C C . ALA A 1 94 ? 9.663 12.002 -6.500 1.00 98.12 94 ALA A C 1
ATOM 687 O O . ALA A 1 94 ? 8.937 12.101 -5.512 1.00 98.12 94 ALA A O 1
ATOM 688 N N . GLU A 1 95 ? 9.239 12.303 -7.726 1.00 98.38 95 GLU A N 1
ATOM 689 C CA . GLU A 1 95 ? 7.905 12.811 -8.039 1.00 98.38 95 GLU A CA 1
ATOM 690 C C . GLU A 1 95 ? 6.837 11.761 -7.718 1.00 98.38 95 GLU A C 1
ATOM 692 O O . GLU A 1 95 ? 5.849 12.059 -7.053 1.00 98.38 95 GLU A O 1
ATOM 697 N N . SER A 1 96 ? 7.077 10.499 -8.091 1.00 98.25 96 SER A N 1
ATOM 698 C 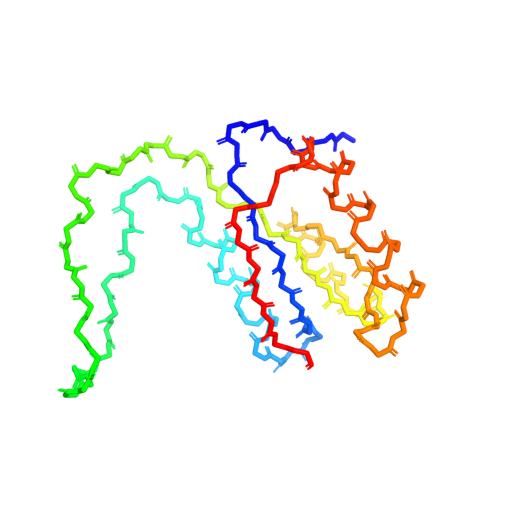CA . SER A 1 96 ? 6.153 9.400 -7.790 1.00 98.25 96 SER A CA 1
ATOM 699 C C . SER A 1 96 ? 6.018 9.160 -6.285 1.00 98.25 96 SER A C 1
ATOM 701 O O . SER A 1 96 ? 4.914 8.935 -5.788 1.00 98.25 96 SER A O 1
ATOM 703 N N . ILE A 1 97 ? 7.123 9.258 -5.541 1.00 98.19 97 ILE A N 1
ATOM 704 C CA . ILE A 1 97 ? 7.123 9.162 -4.077 1.00 98.19 97 ILE A CA 1
ATOM 705 C C . ILE A 1 97 ? 6.317 10.313 -3.464 1.00 98.19 97 ILE A C 1
ATOM 707 O O . ILE A 1 97 ? 5.498 10.077 -2.573 1.00 98.19 97 ILE A O 1
ATOM 711 N N . ALA A 1 98 ? 6.516 11.545 -3.942 1.00 98.31 98 ALA A N 1
ATOM 712 C CA . ALA A 1 98 ? 5.796 12.721 -3.459 1.00 98.31 98 ALA A CA 1
ATOM 713 C C . ALA A 1 98 ? 4.285 12.616 -3.720 1.00 98.31 98 ALA A C 1
ATOM 715 O O . ALA A 1 98 ? 3.485 12.855 -2.814 1.00 98.31 98 ALA A O 1
ATOM 716 N N . GLU A 1 99 ? 3.887 12.183 -4.916 1.00 98.50 99 GLU A N 1
ATOM 717 C CA . GLU A 1 99 ? 2.483 11.961 -5.269 1.00 98.50 99 GLU A CA 1
ATOM 718 C C . GLU A 1 99 ? 1.842 10.844 -4.439 1.00 98.50 99 GLU A C 1
ATOM 720 O O . GLU A 1 99 ? 0.726 11.001 -3.938 1.00 98.50 99 GLU A O 1
ATOM 725 N N . CYS A 1 100 ? 2.536 9.715 -4.263 1.00 97.88 100 CYS A N 1
ATOM 726 C CA . CYS A 1 100 ? 2.053 8.619 -3.427 1.00 97.88 100 CYS A CA 1
ATOM 727 C C . CYS A 1 100 ? 1.894 9.072 -1.972 1.00 97.88 100 CYS A C 1
ATOM 729 O O . CYS A 1 100 ? 0.871 8.787 -1.350 1.00 97.88 100 CYS A O 1
ATOM 731 N N . LYS A 1 101 ? 2.874 9.811 -1.437 1.00 97.69 101 LYS A N 1
ATOM 732 C CA . LYS A 1 101 ? 2.811 10.390 -0.092 1.00 97.69 101 LYS A CA 1
ATOM 733 C C . LYS A 1 101 ? 1.583 11.283 0.056 1.00 97.69 101 LYS A C 1
ATOM 735 O O . LYS A 1 101 ? 0.844 11.107 1.020 1.00 97.69 101 LYS A O 1
ATOM 740 N N . GLN A 1 102 ? 1.351 12.198 -0.886 1.00 98.12 102 GLN A N 1
ATOM 741 C CA . GLN A 1 102 ? 0.204 13.102 -0.828 1.00 98.12 102 GLN A CA 1
ATOM 742 C C . GLN A 1 102 ? -1.116 12.323 -0.830 1.00 98.12 102 GLN A C 1
ATOM 744 O O . GLN A 1 102 ? -1.941 12.521 0.055 1.00 98.12 102 GLN A O 1
ATOM 749 N N . LYS A 1 103 ? -1.270 11.349 -1.736 1.00 97.56 103 LYS A N 1
ATOM 750 C CA . LYS A 1 103 ? -2.466 10.493 -1.789 1.00 97.56 103 LYS A CA 1
ATOM 751 C C . LYS A 1 103 ? -2.696 9.739 -0.481 1.00 97.56 103 LYS A C 1
ATOM 753 O O . LYS A 1 103 ? -3.826 9.668 -0.011 1.00 97.56 103 LYS A O 1
ATOM 758 N N . VAL A 1 104 ? -1.642 9.181 0.119 1.00 96.44 104 VAL A N 1
ATOM 759 C CA . VAL A 1 104 ? -1.745 8.500 1.418 1.00 96.44 104 VAL A CA 1
ATOM 760 C C . VAL A 1 104 ? -2.171 9.484 2.504 1.00 96.44 104 VAL A C 1
ATOM 762 O O . VAL A 1 104 ? -3.089 9.175 3.253 1.00 96.44 104 VAL A O 1
ATOM 765 N N . MET A 1 105 ? -1.578 10.679 2.563 1.00 95.81 105 MET A N 1
ATOM 766 C CA . MET A 1 105 ? -1.969 11.709 3.530 1.00 95.81 105 MET A CA 1
ATOM 767 C C . MET A 1 105 ? -3.444 12.101 3.390 1.00 95.81 105 MET A C 1
ATOM 769 O O . MET A 1 105 ? -4.150 12.156 4.397 1.00 95.81 105 MET A O 1
ATOM 773 N N . ASP A 1 106 ? -3.920 12.305 2.162 1.00 96.12 106 ASP A N 1
ATOM 774 C CA . ASP A 1 106 ? -5.314 12.661 1.881 1.00 96.12 106 ASP A CA 1
ATOM 775 C C . ASP A 1 106 ? -6.279 11.533 2.277 1.00 96.12 106 ASP A C 1
ATOM 777 O O . ASP A 1 106 ? -7.357 11.778 2.821 1.00 96.12 106 ASP A O 1
ATOM 781 N N . LEU A 1 107 ? -5.887 10.277 2.039 1.00 94.94 107 LEU A N 1
ATOM 782 C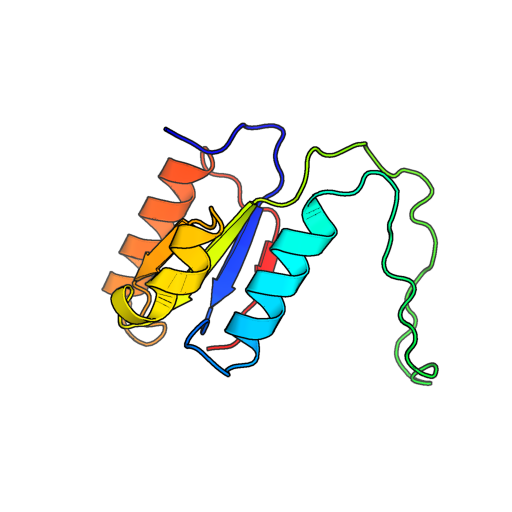 CA . LEU A 1 107 ? -6.694 9.103 2.371 1.00 94.94 107 LEU A CA 1
ATOM 783 C C . LEU A 1 107 ? -6.787 8.850 3.871 1.00 94.94 107 LEU A C 1
ATOM 785 O O . LEU A 1 107 ? -7.823 8.376 4.333 1.00 94.94 107 LEU A O 1
ATOM 789 N N . THR A 1 108 ? -5.718 9.110 4.620 1.00 93.06 108 THR A N 1
ATOM 790 C CA . THR A 1 108 ? -5.617 8.708 6.027 1.00 93.06 108 THR A CA 1
ATOM 791 C C . THR A 1 108 ? -5.761 9.856 7.022 1.00 93.06 108 THR A C 1
ATOM 793 O O . THR A 1 108 ? -5.641 9.638 8.228 1.00 93.06 108 THR A O 1
ATOM 796 N N . GLY A 1 109 ? -5.979 11.084 6.544 1.00 92.19 109 GLY A N 1
ATOM 797 C CA . GLY A 1 109 ? -5.965 12.272 7.398 1.00 92.19 109 GLY A CA 1
ATOM 798 C C . GLY A 1 109 ? -4.576 12.553 7.980 1.00 92.19 109 GLY A C 1
ATOM 799 O O . GLY A 1 109 ? -4.459 13.014 9.112 1.00 92.19 109 GLY A O 1
ATOM 800 N N . GLY A 1 110 ? -3.519 12.231 7.227 1.00 91.19 110 GLY A N 1
ATOM 801 C CA . GLY A 1 110 ? -2.127 12.498 7.598 1.00 91.19 110 GLY A CA 1
ATOM 802 C C . GLY A 1 110 ? -1.469 11.461 8.516 1.00 91.19 110 GLY A C 1
ATOM 803 O O . GLY A 1 110 ? -0.352 11.696 8.972 1.00 91.19 110 GLY A O 1
ATOM 804 N N . ARG A 1 111 ? -2.112 10.314 8.782 1.00 88.88 111 ARG A N 1
ATOM 805 C CA . ARG A 1 111 ? -1.598 9.268 9.687 1.00 88.88 111 ARG A CA 1
ATOM 806 C C . ARG A 1 111 ? -1.383 7.937 8.966 1.00 88.88 111 ARG A C 1
ATOM 808 O O . ARG A 1 111 ? -2.318 7.388 8.397 1.00 88.88 111 ARG A O 1
ATOM 815 N N . LEU A 1 112 ? -0.178 7.380 9.019 1.00 91.19 112 LEU A N 1
ATOM 816 C CA . LEU A 1 112 ? 0.115 6.030 8.524 1.00 91.19 112 LEU A CA 1
ATOM 817 C C . LEU A 1 112 ? 0.603 5.174 9.695 1.00 91.19 112 LEU A C 1
ATOM 819 O O . LEU A 1 112 ? 1.546 5.577 10.371 1.00 91.19 112 LEU A O 1
ATOM 823 N N . ASP A 1 113 ? -0.038 4.031 9.956 1.00 91.44 113 ASP A N 1
ATOM 824 C CA . ASP A 1 113 ? 0.374 3.153 11.064 1.00 91.44 113 ASP A CA 1
ATOM 825 C C . ASP A 1 113 ? 1.569 2.276 10.687 1.00 91.44 113 ASP A C 1
ATOM 827 O O . ASP A 1 113 ? 2.488 2.101 11.484 1.00 91.44 113 ASP A O 1
ATOM 831 N N . PHE A 1 114 ? 1.549 1.717 9.475 1.00 93.56 114 PHE A N 1
ATOM 832 C CA . PHE A 1 114 ? 2.552 0.763 9.020 1.00 93.56 114 PHE A CA 1
ATOM 833 C C . PHE A 1 114 ? 3.011 1.066 7.594 1.00 93.56 114 PHE A C 1
ATOM 835 O O . PHE A 1 114 ? 2.212 1.383 6.711 1.00 93.56 114 PHE A O 1
ATOM 842 N N . LEU A 1 115 ? 4.309 0.890 7.362 1.00 94.25 115 LEU A N 1
ATOM 843 C CA . LEU A 1 115 ? 4.926 0.882 6.042 1.00 94.25 115 LEU A CA 1
ATOM 844 C C . LEU A 1 115 ? 5.666 -0.440 5.866 1.00 94.25 115 LEU A C 1
ATOM 846 O O . LEU A 1 115 ? 6.533 -0.774 6.672 1.00 94.25 115 LEU A O 1
ATOM 850 N N . VAL A 1 116 ? 5.361 -1.161 4.794 1.00 94.00 116 VAL A N 1
ATOM 851 C CA . VAL A 1 116 ? 6.139 -2.318 4.359 1.00 94.00 116 VAL A CA 1
ATOM 852 C C . VAL A 1 116 ? 6.893 -1.940 3.097 1.00 94.00 116 VAL A C 1
ATOM 854 O O . VAL A 1 116 ? 6.284 -1.718 2.050 1.00 94.00 116 VAL A O 1
ATOM 857 N N . ASN A 1 117 ? 8.220 -1.884 3.206 1.00 92.25 117 ASN A N 1
ATOM 858 C CA . ASN A 1 117 ? 9.088 -1.652 2.062 1.00 92.25 117 ASN A CA 1
ATOM 859 C C . ASN A 1 117 ? 9.522 -2.990 1.447 1.00 92.25 117 ASN A C 1
ATOM 861 O O . ASN A 1 117 ? 10.421 -3.648 1.967 1.00 92.25 117 ASN A O 1
ATOM 865 N N . ASN A 1 118 ? 8.853 -3.394 0.370 1.00 80.75 118 ASN A N 1
ATOM 866 C CA . ASN A 1 118 ? 9.121 -4.617 -0.383 1.00 80.75 118 ASN A CA 1
ATOM 867 C C . ASN A 1 118 ? 9.035 -4.329 -1.898 1.00 80.75 118 ASN A C 1
ATOM 869 O O . ASN A 1 118 ? 8.235 -4.939 -2.611 1.00 80.75 118 ASN A O 1
ATOM 873 N N . ALA A 1 119 ? 9.817 -3.355 -2.377 1.00 66.12 119 ALA A N 1
ATOM 874 C CA . ALA A 1 119 ? 9.795 -2.867 -3.760 1.00 66.12 119 ALA A CA 1
ATOM 875 C C . ALA A 1 119 ? 11.176 -2.830 -4.412 1.00 66.12 119 ALA A C 1
ATOM 877 O O . ALA A 1 119 ? 12.156 -2.529 -3.696 1.00 66.12 119 ALA A O 1
#

InterPro domains:
  IPR036291 NAD(P)-binding domain superfamily [SSF51735] (8-119)

Radius of gyration: 15.28 Å; chains: 1; bounding box: 33×36×40 Å

Sequence (119 aa):
MGIPANKKTVLITGCTPGGIGHALAREFHAKGGQPGVTPTPQYPPVPSINWRPDCSHAASFSGLHVIATARRPEVLQDLGDQGMTTIALDVTKAESIAECKQKVMDLTGGRLDFLVNNA